Protein AF-A0A355BJZ9-F1 (afdb_monomer)

Structure (mmCIF, N/CA/C/O backbone):
data_AF-A0A355BJZ9-F1
#
_entry.id   AF-A0A355BJZ9-F1
#
loop_
_atom_site.group_PDB
_atom_site.id
_atom_site.type_symbol
_atom_site.label_atom_id
_atom_site.label_alt_id
_atom_site.label_comp_id
_atom_site.label_asym_id
_atom_site.label_entity_id
_atom_site.label_seq_id
_atom_site.pdbx_PDB_ins_code
_atom_site.Cartn_x
_atom_site.Cartn_y
_atom_site.Cartn_z
_atom_site.occupancy
_atom_site.B_iso_or_equiv
_atom_site.auth_seq_id
_atom_site.auth_comp_id
_atom_site.auth_asym_id
_atom_site.auth_atom_id
_atom_site.pdbx_PDB_model_num
ATOM 1 N N . ILE A 1 1 ? -39.568 18.309 -55.458 1.00 44.66 1 ILE A N 1
ATOM 2 C CA . ILE A 1 1 ? -38.161 17.990 -55.132 1.00 44.66 1 ILE A CA 1
ATOM 3 C C . ILE A 1 1 ? -37.486 19.323 -54.856 1.00 44.66 1 ILE A C 1
ATOM 5 O O . ILE A 1 1 ? -37.277 20.083 -55.790 1.00 44.66 1 ILE A O 1
ATOM 9 N N . ILE A 1 2 ? -37.309 19.655 -53.580 1.00 41.00 2 ILE A N 1
ATOM 10 C CA . ILE A 1 2 ? -36.511 20.790 -53.112 1.00 41.00 2 ILE A CA 1
ATOM 11 C C . ILE A 1 2 ? -35.592 20.182 -52.062 1.00 41.00 2 ILE A C 1
ATOM 13 O O . ILE A 1 2 ? -36.072 19.549 -51.125 1.00 41.00 2 ILE A O 1
ATOM 17 N N . ASP A 1 3 ? -34.300 20.308 -52.308 1.00 44.88 3 ASP A N 1
ATOM 18 C CA . ASP A 1 3 ? -33.214 19.917 -51.424 1.00 44.88 3 ASP A CA 1
ATOM 19 C C . ASP A 1 3 ? -32.893 21.101 -50.501 1.00 44.88 3 ASP A C 1
ATOM 21 O O . ASP A 1 3 ? -32.680 22.210 -51.004 1.00 44.88 3 ASP A O 1
ATOM 25 N N . PRO A 1 4 ? -32.875 20.912 -49.174 1.00 45.44 4 PRO A N 1
ATOM 26 C CA . PRO A 1 4 ? -32.138 21.788 -48.293 1.00 45.44 4 PRO A CA 1
ATOM 27 C C . PRO A 1 4 ? -31.030 21.002 -47.586 1.00 45.44 4 PRO A C 1
ATOM 29 O O . PRO A 1 4 ? -31.247 20.330 -46.577 1.00 45.44 4 PRO A O 1
ATOM 32 N N . SER A 1 5 ? -29.820 21.186 -48.112 1.00 47.41 5 SER A N 1
ATOM 33 C CA . SER A 1 5 ? -28.573 21.265 -47.352 1.00 47.41 5 SER A CA 1
ATOM 34 C C . SER A 1 5 ? -28.820 21.800 -45.934 1.00 47.41 5 SER A C 1
ATOM 36 O O . SER A 1 5 ? -29.149 22.970 -45.733 1.00 47.41 5 SER A O 1
ATOM 38 N N . SER A 1 6 ? -28.674 20.908 -44.957 1.00 36.19 6 SER A N 1
ATOM 39 C CA . SER A 1 6 ? -28.600 21.216 -43.535 1.00 36.19 6 SER A CA 1
ATOM 40 C C . SER A 1 6 ? -27.158 20.978 -43.109 1.00 36.19 6 SER A C 1
ATOM 42 O O . SER A 1 6 ? -26.783 19.883 -42.683 1.00 36.19 6 SER A O 1
ATOM 44 N N . ASP A 1 7 ? -26.362 22.028 -43.264 1.00 51.09 7 ASP A N 1
ATOM 45 C CA . ASP A 1 7 ? -25.041 22.182 -42.675 1.00 51.09 7 ASP A CA 1
ATOM 46 C C . ASP A 1 7 ? -25.176 22.052 -41.147 1.00 51.09 7 ASP A C 1
ATOM 48 O O . ASP A 1 7 ? -25.694 22.937 -40.465 1.00 51.09 7 ASP A O 1
ATOM 52 N N . SER A 1 8 ? -24.814 20.885 -40.614 1.00 37.28 8 SER A N 1
ATOM 53 C CA . SER A 1 8 ? -24.734 20.650 -39.173 1.00 37.28 8 SER A CA 1
ATOM 54 C C . SER A 1 8 ? -23.261 20.717 -38.782 1.00 37.28 8 SER A C 1
ATOM 56 O O . SER A 1 8 ? -22.483 19.887 -39.259 1.00 37.28 8 SER A O 1
ATOM 58 N N . PRO A 1 9 ? -22.848 21.675 -37.935 1.00 37.91 9 PRO A N 1
ATOM 59 C CA . PRO A 1 9 ? -21.461 21.785 -37.519 1.00 37.91 9 PRO A CA 1
ATOM 60 C C . PRO A 1 9 ? -21.052 20.526 -36.751 1.00 37.91 9 PRO A C 1
ATOM 62 O O . PRO A 1 9 ? -21.684 20.157 -35.761 1.00 37.91 9 PRO A O 1
ATOM 65 N N . GLN A 1 10 ? -19.979 19.874 -37.211 1.00 36.97 10 GLN A N 1
ATOM 66 C CA . GLN A 1 10 ? -19.284 18.843 -36.447 1.00 36.97 10 GLN A CA 1
ATOM 67 C C . GLN A 1 10 ? -18.793 19.468 -35.140 1.00 36.97 10 GLN A C 1
ATOM 69 O O . GLN A 1 10 ? -17.797 20.193 -35.106 1.00 36.97 10 GLN A O 1
ATOM 74 N N . THR A 1 11 ? -19.515 19.209 -34.056 1.00 32.00 11 THR A N 1
ATOM 75 C CA . THR A 1 11 ? -19.074 19.509 -32.701 1.00 32.00 11 THR A CA 1
ATOM 76 C C . THR A 1 11 ? -17.815 18.693 -32.433 1.00 32.00 11 THR A C 1
ATOM 78 O O . THR A 1 11 ? -17.855 17.467 -32.331 1.00 32.00 11 THR A O 1
ATOM 81 N N . ASN A 1 12 ? -16.683 19.396 -32.358 1.00 38.97 12 ASN A N 1
ATOM 82 C CA . ASN A 1 12 ? -15.435 18.909 -31.788 1.00 38.97 12 ASN A CA 1
ATOM 83 C C . ASN A 1 12 ? -15.739 18.297 -30.416 1.00 38.97 12 ASN A C 1
ATOM 85 O O . ASN A 1 12 ? -15.947 19.018 -29.445 1.00 38.97 12 ASN A O 1
ATOM 89 N N . SER A 1 13 ? -15.786 16.967 -30.351 1.00 40.38 13 SER A N 1
ATOM 90 C CA . SER A 1 13 ? -15.717 16.240 -29.091 1.00 40.38 13 SER A CA 1
ATOM 91 C C . SER A 1 13 ? -14.374 16.570 -28.457 1.00 40.38 13 SER A C 1
ATOM 93 O O . SER A 1 13 ? -13.326 16.306 -29.053 1.00 40.38 13 SER A O 1
ATOM 95 N N . ASP A 1 14 ? -14.421 17.150 -27.264 1.00 40.97 14 ASP A N 1
ATOM 96 C CA . ASP A 1 14 ? -13.273 17.439 -26.421 1.00 40.97 14 ASP A CA 1
ATOM 97 C C . ASP A 1 14 ? -12.301 16.254 -26.407 1.00 40.97 14 ASP A C 1
ATOM 99 O O . ASP A 1 14 ? -12.587 15.178 -25.875 1.00 40.97 14 ASP A O 1
ATOM 103 N N . LYS A 1 15 ? -11.124 16.445 -27.009 1.00 38.00 15 LYS A N 1
ATOM 104 C CA . LYS A 1 15 ? -9.984 15.567 -26.771 1.00 38.00 15 LYS A CA 1
ATOM 105 C C . LYS A 1 15 ? -9.558 15.790 -25.326 1.00 38.00 15 LYS A C 1
ATOM 107 O O . LYS A 1 15 ? -8.765 16.684 -25.045 1.00 38.00 15 LYS A O 1
ATOM 112 N N . VAL A 1 16 ? -10.077 14.975 -24.412 1.00 40.88 16 VAL A N 1
ATOM 113 C CA . VAL A 1 16 ? -9.483 14.811 -23.085 1.00 40.88 16 VAL A CA 1
ATOM 114 C C . VAL A 1 16 ? -8.060 14.317 -23.324 1.00 40.88 16 VAL A C 1
ATOM 116 O O . VAL A 1 16 ? -7.845 13.172 -23.721 1.00 40.88 16 VAL A O 1
ATOM 119 N N . VAL A 1 17 ? -7.078 15.203 -23.172 1.00 44.47 17 VAL A N 1
ATOM 120 C CA . VAL A 1 17 ? -5.669 14.817 -23.198 1.00 44.47 17 VAL A CA 1
ATOM 121 C C . VAL A 1 17 ? -5.454 13.918 -21.983 1.00 44.47 17 VAL A C 1
ATOM 123 O O . VAL A 1 17 ? -5.382 14.391 -20.854 1.00 44.47 17 VAL A O 1
ATOM 126 N N . GLN A 1 18 ? -5.433 12.606 -22.216 1.00 61.88 18 GLN A N 1
ATOM 127 C CA . GLN A 1 18 ? -5.088 11.594 -21.221 1.00 61.88 18 GLN A CA 1
ATOM 128 C C . GLN A 1 18 ? -3.630 11.833 -20.804 1.00 61.88 18 GLN A C 1
ATOM 130 O O . GLN A 1 18 ? -2.705 11.478 -21.536 1.00 61.88 18 GLN A O 1
ATOM 135 N N . VAL A 1 19 ? -3.422 12.504 -19.669 1.00 76.12 19 VAL A N 1
ATOM 136 C CA . VAL A 1 19 ? -2.088 12.695 -19.085 1.00 76.12 19 VAL A CA 1
ATOM 137 C C . VAL A 1 19 ? -1.539 11.317 -18.731 1.00 76.12 19 VAL A C 1
ATOM 139 O O . VAL A 1 19 ? -2.194 10.560 -18.012 1.00 76.12 19 VAL A O 1
ATOM 142 N N . ARG A 1 20 ? -0.359 10.966 -19.252 1.00 88.06 20 ARG A N 1
ATOM 143 C CA . ARG A 1 20 ? 0.234 9.654 -18.978 1.00 88.06 20 ARG A CA 1
ATOM 144 C C . ARG A 1 20 ? 0.627 9.582 -17.504 1.00 88.06 20 ARG A C 1
ATOM 146 O O . ARG A 1 20 ? 1.175 10.559 -16.992 1.00 88.06 20 ARG A O 1
ATOM 153 N N . PRO A 1 21 ? 0.416 8.442 -16.825 1.00 89.19 21 PRO A N 1
ATOM 154 C CA . PRO A 1 21 ? 0.819 8.276 -15.435 1.00 89.19 21 PRO A CA 1
ATOM 155 C C . PRO A 1 21 ? 2.266 8.684 -15.156 1.00 89.19 21 PRO A C 1
ATOM 157 O O . PRO A 1 21 ? 2.503 9.344 -14.150 1.00 89.19 21 PRO A O 1
ATOM 160 N N . THR A 1 22 ? 3.195 8.381 -16.069 1.00 89.69 22 THR A N 1
ATOM 161 C CA . THR A 1 22 ? 4.624 8.742 -16.007 1.00 89.69 22 THR A CA 1
ATOM 162 C C . THR A 1 22 ? 4.893 10.245 -15.993 1.00 89.69 22 THR A C 1
ATOM 164 O O . THR A 1 22 ? 5.891 10.679 -15.427 1.00 89.69 22 THR A O 1
ATOM 167 N N . ASP A 1 23 ? 4.005 11.045 -16.584 1.00 91.69 23 ASP A N 1
ATOM 168 C CA . ASP A 1 23 ? 4.190 12.492 -16.744 1.00 91.69 23 ASP A CA 1
ATOM 169 C C . ASP A 1 23 ? 3.694 13.271 -15.512 1.00 91.69 23 ASP A C 1
ATOM 171 O O . ASP A 1 23 ? 3.984 14.456 -15.353 1.00 91.69 23 ASP A O 1
ATOM 175 N N . MET A 1 24 ? 2.936 12.617 -14.626 1.00 92.81 24 MET A N 1
ATOM 176 C CA . MET A 1 24 ? 2.450 13.222 -13.386 1.00 92.81 24 MET A CA 1
ATOM 177 C C . MET A 1 24 ? 3.597 13.413 -12.380 1.00 92.81 24 MET A C 1
ATOM 179 O O . MET A 1 24 ? 4.594 12.686 -12.392 1.00 92.81 24 MET A O 1
ATOM 183 N N . SER A 1 25 ? 3.445 14.330 -11.426 1.00 91.69 25 SER A N 1
ATOM 184 C CA . SER A 1 25 ? 4.289 14.289 -10.227 1.00 91.69 25 SER A CA 1
ATOM 185 C C . SER A 1 25 ? 3.978 13.019 -9.417 1.00 91.69 25 SER A C 1
ATOM 187 O O . SER A 1 25 ? 2.861 12.506 -9.483 1.00 91.69 25 SER A O 1
ATOM 189 N N . ILE A 1 26 ? 4.922 12.512 -8.612 1.00 90.81 26 ILE A N 1
ATOM 190 C CA . ILE A 1 26 ? 4.660 11.351 -7.732 1.00 90.81 26 ILE A CA 1
ATOM 191 C C . ILE A 1 26 ? 3.469 11.612 -6.802 1.00 90.81 26 IL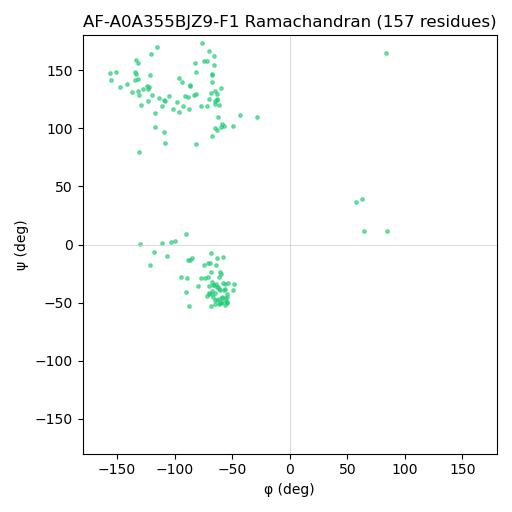E A C 1
ATOM 193 O O . ILE A 1 26 ? 2.690 10.702 -6.520 1.00 90.81 26 ILE A O 1
ATOM 197 N N . LYS A 1 27 ? 3.282 12.863 -6.370 1.00 91.50 27 LYS A N 1
ATOM 198 C CA . LYS A 1 27 ? 2.151 13.263 -5.533 1.00 91.50 27 LYS A CA 1
ATOM 199 C C . LYS A 1 27 ? 0.812 13.114 -6.261 1.00 91.50 27 LYS A C 1
ATOM 201 O O . LYS A 1 27 ? -0.112 12.486 -5.736 1.00 91.50 27 LYS A O 1
ATOM 206 N N . ASP A 1 28 ? 0.716 13.673 -7.464 1.00 93.19 28 ASP A N 1
ATOM 207 C CA . ASP A 1 28 ? -0.516 13.626 -8.260 1.00 93.19 28 ASP A CA 1
ATOM 208 C C . ASP A 1 28 ? -0.814 12.195 -8.704 1.00 93.19 28 ASP A C 1
ATOM 210 O O . ASP A 1 28 ? -1.952 11.736 -8.609 1.00 93.19 28 ASP A O 1
ATOM 214 N N . TYR A 1 29 ? 0.230 11.455 -9.081 1.00 94.88 29 TYR A N 1
ATOM 215 C CA . TYR A 1 29 ? 0.126 10.047 -9.422 1.00 94.88 29 TYR A CA 1
ATOM 216 C C . TYR A 1 29 ? -0.372 9.197 -8.258 1.00 94.88 29 TYR A C 1
ATOM 218 O O . TYR A 1 29 ? -1.287 8.408 -8.444 1.00 94.88 29 TYR A O 1
ATOM 226 N N . SER A 1 30 ? 0.173 9.376 -7.052 1.00 94.56 30 SER A N 1
ATOM 227 C CA . SER A 1 30 ? -0.272 8.625 -5.871 1.00 94.56 30 SER A CA 1
ATOM 228 C C . SER A 1 30 ? -1.748 8.893 -5.565 1.00 94.56 30 SER A C 1
ATOM 230 O O . SER A 1 30 ? -2.501 7.973 -5.254 1.00 94.56 30 SER A O 1
ATOM 232 N N . THR A 1 31 ? -2.190 10.144 -5.718 1.00 94.06 31 THR A N 1
ATOM 233 C CA . THR A 1 31 ? -3.605 10.519 -5.558 1.00 94.06 31 THR A CA 1
ATOM 234 C C . THR A 1 31 ? -4.483 9.828 -6.603 1.00 94.06 31 THR A C 1
ATOM 236 O O . THR A 1 31 ? -5.504 9.229 -6.257 1.00 94.06 31 THR A O 1
ATOM 239 N N . TYR A 1 32 ? -4.069 9.869 -7.872 1.00 94.75 32 TYR A N 1
ATOM 240 C CA . TYR A 1 32 ? -4.740 9.184 -8.977 1.00 94.75 32 TYR A CA 1
ATOM 241 C C . TYR A 1 32 ? -4.807 7.666 -8.754 1.00 94.75 32 TYR A C 1
ATOM 243 O O . TYR A 1 32 ? -5.891 7.092 -8.815 1.00 94.75 32 TYR A O 1
ATOM 251 N N . LEU A 1 33 ? -3.678 7.035 -8.428 1.00 96.00 33 LEU A N 1
ATOM 252 C CA . LEU A 1 33 ? -3.538 5.603 -8.176 1.00 96.00 33 LEU A CA 1
ATOM 253 C C . LEU A 1 33 ? -4.513 5.134 -7.096 1.00 96.00 33 LEU A C 1
ATOM 255 O O . LEU A 1 33 ? -5.247 4.167 -7.302 1.00 96.00 33 LEU A O 1
ATOM 259 N N . ILE A 1 34 ? -4.544 5.816 -5.950 1.00 96.38 34 ILE A N 1
ATOM 260 C CA . ILE A 1 34 ? -5.413 5.430 -4.834 1.00 96.38 34 ILE A CA 1
ATOM 261 C C . ILE A 1 34 ? -6.888 5.621 -5.185 1.00 96.38 34 ILE A C 1
ATOM 263 O O . ILE A 1 34 ? -7.697 4.725 -4.929 1.00 96.38 34 ILE A O 1
ATOM 267 N N . LYS A 1 35 ? -7.239 6.735 -5.833 1.00 94.31 35 LYS A N 1
ATOM 268 C CA . LYS A 1 35 ? -8.607 6.973 -6.306 1.00 94.31 35 LYS A CA 1
ATOM 269 C C . LYS A 1 35 ? -9.071 5.891 -7.285 1.00 94.31 35 LYS A C 1
ATOM 271 O O . LYS A 1 35 ? -10.184 5.394 -7.136 1.00 94.31 35 LYS A O 1
ATOM 276 N N . ASP A 1 36 ? -8.229 5.528 -8.247 1.00 95.12 36 ASP A N 1
ATOM 277 C CA . ASP A 1 36 ? -8.550 4.558 -9.299 1.00 95.12 36 ASP A CA 1
ATOM 278 C C . ASP A 1 36 ? -8.654 3.119 -8.767 1.00 95.12 36 ASP A C 1
ATOM 280 O O . ASP A 1 36 ? -9.508 2.348 -9.196 1.00 95.12 36 ASP A O 1
ATOM 284 N N . THR A 1 37 ? -7.821 2.754 -7.789 1.00 95.06 37 THR A N 1
ATOM 285 C CA . THR A 1 37 ? -7.743 1.369 -7.292 1.00 95.06 37 THR A CA 1
ATOM 286 C C . THR A 1 37 ? -8.688 1.074 -6.134 1.00 95.06 37 THR A C 1
ATOM 288 O O . THR A 1 37 ? -9.276 -0.013 -6.085 1.00 95.06 37 THR A O 1
ATOM 291 N N . ILE A 1 38 ? -8.823 1.998 -5.178 1.00 93.44 38 ILE A N 1
ATOM 292 C CA . ILE A 1 38 ? -9.549 1.749 -3.923 1.00 93.44 38 ILE A CA 1
ATOM 293 C C . ILE A 1 38 ? -10.586 2.821 -3.569 1.00 93.44 38 ILE A C 1
ATOM 295 O O . ILE A 1 38 ? -11.264 2.670 -2.551 1.00 93.44 38 ILE A O 1
ATOM 299 N N . GLY A 1 39 ? -10.742 3.851 -4.406 1.00 91.88 39 GLY A N 1
ATOM 300 C CA . GLY A 1 39 ? -11.673 4.961 -4.202 1.00 91.88 39 GLY A CA 1
ATOM 301 C C . GLY A 1 39 ? -11.120 6.069 -3.298 1.00 91.88 39 GLY A C 1
ATOM 302 O O . GLY A 1 39 ? -10.134 5.891 -2.586 1.00 91.88 39 GLY A O 1
ATOM 303 N N . GLU A 1 40 ? -11.767 7.238 -3.316 1.00 87.19 40 GLU A N 1
ATOM 304 C CA . GLU A 1 40 ? -11.298 8.445 -2.606 1.00 87.19 40 GLU A CA 1
ATOM 305 C C . GLU A 1 40 ? -11.431 8.365 -1.082 1.00 87.19 40 GLU A C 1
ATOM 307 O O . GLU A 1 40 ? -10.673 9.017 -0.364 1.00 87.19 40 GLU A O 1
ATOM 312 N N . GLN A 1 41 ? -12.392 7.586 -0.585 1.00 85.00 41 GLN A N 1
ATOM 313 C CA . GLN A 1 41 ? -12.710 7.498 0.836 1.00 85.00 41 GLN A CA 1
ATOM 314 C C . GLN A 1 41 ? -12.860 6.050 1.298 1.00 85.00 41 GLN A C 1
ATOM 316 O O . GLN A 1 41 ? -13.380 5.194 0.577 1.00 85.00 41 GLN A O 1
ATOM 321 N N . SER A 1 42 ? -12.473 5.801 2.546 1.00 82.81 42 SER A N 1
ATOM 322 C CA . SER A 1 42 ? -12.875 4.609 3.282 1.00 82.81 42 SER A CA 1
ATOM 323 C C . SER A 1 42 ? -14.369 4.673 3.631 1.00 82.81 42 SER A C 1
ATOM 325 O O . SER A 1 42 ? -15.005 5.730 3.613 1.00 82.81 42 SER A O 1
ATOM 327 N N . ASN A 1 43 ? -14.941 3.547 4.058 1.00 81.50 43 ASN A N 1
ATOM 328 C CA . ASN A 1 43 ? -16.301 3.536 4.603 1.00 81.50 43 ASN A CA 1
ATOM 329 C C . ASN A 1 43 ? -16.443 4.265 5.960 1.00 81.50 43 ASN A C 1
ATOM 331 O O . ASN A 1 43 ? -17.565 4.479 6.411 1.00 81.50 43 ASN A O 1
ATOM 335 N N . THR A 1 44 ? -15.336 4.702 6.571 1.00 79.50 44 THR A N 1
ATOM 336 C CA . THR A 1 44 ? -15.312 5.584 7.751 1.00 79.50 44 THR A CA 1
ATOM 337 C C . THR A 1 44 ? -15.278 7.074 7.376 1.00 79.50 44 THR A C 1
ATOM 339 O O . THR A 1 44 ? -15.115 7.927 8.245 1.00 79.50 44 THR A O 1
ATOM 342 N N . LYS A 1 45 ? -15.468 7.412 6.086 1.00 84.31 45 LYS A N 1
ATOM 343 C CA . LYS A 1 45 ? -15.448 8.779 5.517 1.00 84.31 45 LYS A CA 1
ATOM 344 C C . LYS A 1 45 ? -14.090 9.488 5.603 1.00 84.31 45 LYS A C 1
ATOM 346 O O . LYS A 1 45 ? -14.007 10.687 5.336 1.00 84.31 45 LYS A O 1
ATOM 351 N N . LYS A 1 46 ? -13.022 8.762 5.942 1.00 85.62 46 LYS A N 1
ATOM 352 C CA . LYS A 1 46 ? -11.645 9.264 5.883 1.00 85.62 46 LYS A CA 1
ATOM 353 C C . LYS A 1 46 ? -11.114 9.165 4.452 1.00 85.62 46 LYS A C 1
ATOM 355 O O . LYS A 1 46 ? -11.508 8.241 3.741 1.00 85.62 46 LYS A O 1
ATOM 360 N N . PRO A 1 47 ? -10.224 10.073 4.014 1.00 92.00 47 PRO A N 1
ATOM 361 C CA . PRO A 1 47 ? -9.571 9.928 2.718 1.00 92.00 47 PRO A CA 1
ATOM 362 C C . PRO A 1 47 ? -8.783 8.615 2.683 1.00 92.00 47 PRO A C 1
ATOM 364 O O . PRO A 1 47 ? -8.080 8.293 3.640 1.00 92.00 47 PRO A O 1
ATOM 367 N N . SER A 1 48 ? -8.891 7.854 1.595 1.00 91.56 48 SER A N 1
ATOM 368 C CA . SER A 1 48 ? -8.184 6.574 1.464 1.00 91.56 48 SER A CA 1
ATOM 369 C C . SER A 1 48 ? -6.668 6.756 1.525 1.00 91.56 48 SER A C 1
ATOM 371 O O . SER A 1 48 ? -5.988 5.950 2.149 1.00 91.56 48 SER A O 1
ATOM 373 N N . LEU A 1 49 ? -6.146 7.827 0.920 1.00 92.69 49 LEU A N 1
ATOM 374 C CA . LEU A 1 49 ? -4.751 8.240 1.050 1.00 92.69 49 LEU A CA 1
ATOM 375 C C . LEU A 1 49 ? -4.607 9.146 2.277 1.00 92.69 49 LEU A C 1
ATOM 377 O O . LEU A 1 49 ? -5.196 10.226 2.320 1.00 92.69 49 LEU A O 1
ATOM 381 N N . GLN A 1 50 ? -3.840 8.700 3.266 1.00 90.56 50 GLN A N 1
ATOM 382 C CA . GLN A 1 50 ? -3.524 9.473 4.463 1.00 90.56 50 GLN A CA 1
ATOM 383 C C . GLN A 1 50 ? -2.292 10.346 4.227 1.00 90.56 50 GLN A C 1
ATOM 385 O O . GLN A 1 50 ? -2.342 11.555 4.441 1.00 90.56 50 GLN A O 1
ATOM 390 N N . GLU A 1 51 ? -1.200 9.738 3.773 1.00 91.75 51 GLU A N 1
ATOM 391 C CA . GLU A 1 51 ? 0.069 10.423 3.559 1.00 91.75 51 GLU A CA 1
ATOM 392 C C . GLU A 1 51 ? 0.866 9.743 2.441 1.00 91.75 51 GLU A C 1
ATOM 394 O O . GLU A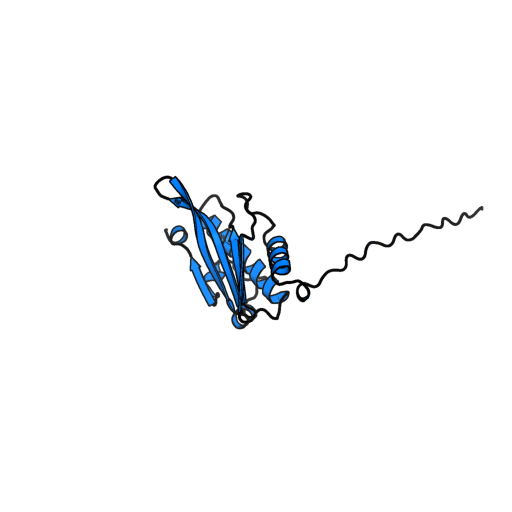 1 51 ? 0.771 8.535 2.214 1.00 91.75 51 GLU A O 1
ATOM 399 N N . ILE A 1 52 ? 1.646 10.551 1.728 1.00 88.81 52 ILE A N 1
ATOM 400 C CA . ILE A 1 52 ? 2.674 10.081 0.805 1.00 88.81 52 ILE A CA 1
ATOM 401 C C . ILE A 1 52 ? 3.994 10.423 1.469 1.00 88.81 52 ILE A C 1
ATOM 403 O O . ILE A 1 52 ? 4.231 11.598 1.756 1.00 88.81 52 ILE A O 1
ATOM 407 N N . VAL A 1 53 ? 4.849 9.426 1.667 1.00 84.44 53 VAL A N 1
ATOM 408 C CA . VAL A 1 53 ? 6.206 9.643 2.169 1.00 84.44 53 VAL A CA 1
ATOM 409 C C . VAL A 1 53 ? 7.160 9.367 1.008 1.00 84.44 53 VAL A C 1
ATOM 411 O O . VAL A 1 53 ? 7.445 8.204 0.713 1.00 84.44 53 VAL A O 1
ATOM 414 N N . PRO A 1 54 ? 7.608 10.407 0.276 1.00 68.19 54 PRO A N 1
ATOM 415 C CA . PRO A 1 54 ? 8.618 10.239 -0.752 1.00 68.19 54 PRO A CA 1
ATOM 416 C C . PRO A 1 54 ? 9.916 9.807 -0.086 1.00 68.19 54 PRO A C 1
ATOM 418 O O . PRO A 1 54 ? 10.364 10.420 0.885 1.00 68.19 54 PRO A O 1
ATOM 421 N N . THR A 1 55 ? 10.529 8.773 -0.632 1.00 75.62 55 THR A N 1
ATOM 422 C CA . THR A 1 55 ? 11.812 8.259 -0.170 1.00 75.62 55 THR A CA 1
ATOM 423 C C . THR A 1 55 ? 12.824 8.321 -1.313 1.00 75.62 55 THR A C 1
ATOM 425 O O . THR A 1 55 ? 12.481 8.542 -2.477 1.00 75.62 55 THR A O 1
ATOM 428 N N . GLU A 1 56 ? 14.109 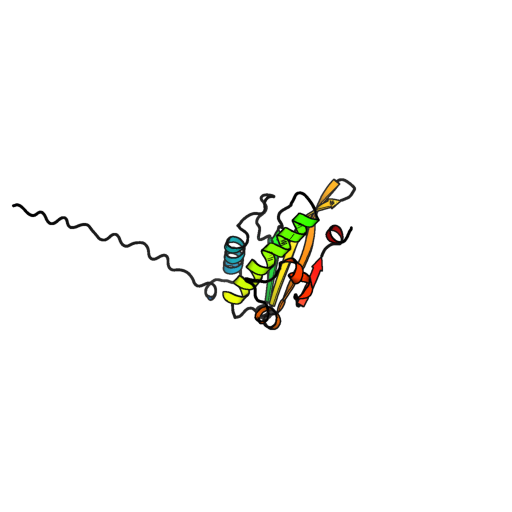8.212 -0.986 1.00 81.00 56 GLU A N 1
ATOM 429 C CA . GLU A 1 56 ? 15.179 8.288 -1.984 1.00 81.00 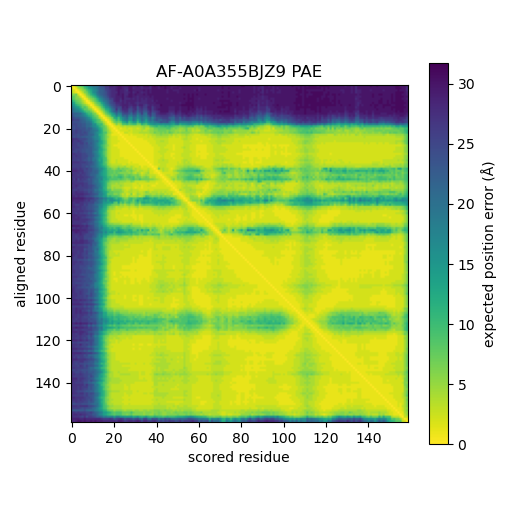56 GLU A CA 1
ATOM 430 C C . GLU A 1 56 ? 15.125 7.095 -2.964 1.00 81.00 56 GLU A C 1
ATOM 432 O O . GLU A 1 56 ? 14.514 6.063 -2.688 1.00 81.00 56 GLU A O 1
ATOM 437 N N . ASN A 1 57 ? 15.790 7.210 -4.117 1.00 85.00 57 ASN A N 1
ATOM 438 C CA . ASN A 1 57 ? 15.981 6.107 -5.076 1.00 85.00 57 ASN A CA 1
ATOM 439 C C . ASN A 1 57 ? 14.692 5.536 -5.706 1.00 85.00 57 ASN A C 1
ATOM 441 O O . ASN A 1 57 ? 14.590 4.327 -5.912 1.00 85.00 57 ASN A O 1
ATOM 445 N N . ASN A 1 58 ? 13.723 6.396 -6.043 1.00 91.12 58 ASN A N 1
ATOM 446 C CA . ASN A 1 58 ? 12.446 6.022 -6.677 1.00 91.12 58 ASN A CA 1
ATOM 447 C C . ASN A 1 58 ? 11.626 5.009 -5.866 1.00 91.12 58 ASN A C 1
ATOM 449 O O . ASN A 1 58 ? 10.973 4.119 -6.417 1.00 91.12 58 ASN A O 1
ATOM 453 N N . THR A 1 59 ? 11.673 5.134 -4.547 1.00 93.50 59 THR A N 1
ATOM 454 C CA . THR A 1 59 ? 10.848 4.335 -3.649 1.00 93.50 59 THR A CA 1
ATOM 455 C C . THR A 1 59 ? 9.588 5.119 -3.273 1.00 93.50 59 THR A C 1
ATOM 457 O O . THR A 1 59 ? 9.616 6.347 -3.153 1.00 93.50 59 THR A O 1
ATOM 460 N N . LEU A 1 60 ? 8.461 4.418 -3.143 1.00 94.88 60 LEU A N 1
ATOM 461 C CA . LEU A 1 60 ? 7.158 5.014 -2.847 1.00 94.88 60 LEU A CA 1
ATOM 462 C C . LEU A 1 60 ? 6.566 4.398 -1.581 1.00 94.88 60 LEU A C 1
ATOM 464 O O . LEU A 1 60 ? 6.344 3.190 -1.520 1.00 94.88 60 LEU A O 1
ATOM 468 N N . VAL A 1 61 ? 6.250 5.232 -0.592 1.00 96.19 61 VAL A N 1
ATOM 469 C CA . VAL A 1 61 ? 5.527 4.807 0.609 1.00 96.19 61 VAL A CA 1
ATOM 470 C C . VAL A 1 61 ? 4.152 5.467 0.643 1.00 96.19 61 VAL A C 1
ATOM 472 O O . VAL A 1 61 ? 4.029 6.690 0.535 1.00 96.19 61 VAL A O 1
ATOM 475 N N . LEU A 1 62 ? 3.122 4.633 0.779 1.00 96.75 62 LEU A N 1
ATOM 476 C CA . LEU A 1 62 ? 1.717 5.022 0.819 1.00 96.75 62 LEU A CA 1
ATOM 477 C C . LEU A 1 62 ? 1.130 4.659 2.181 1.00 96.75 62 LEU A C 1
ATOM 479 O O . LEU A 1 62 ? 0.953 3.478 2.492 1.00 96.75 62 LEU A O 1
ATOM 483 N N . ASP A 1 63 ? 0.777 5.675 2.957 1.00 97.19 63 ASP A N 1
ATOM 484 C CA . ASP A 1 63 ? 0.026 5.509 4.195 1.00 97.19 63 ASP A CA 1
ATOM 485 C C . ASP A 1 63 ? -1.462 5.658 3.867 1.00 97.19 63 ASP A C 1
ATOM 487 O O . ASP A 1 63 ? -1.898 6.687 3.345 1.00 97.19 63 ASP A O 1
ATOM 491 N N . LEU A 1 64 ? -2.243 4.606 4.118 1.00 96.75 64 LEU A N 1
ATOM 492 C CA . LEU A 1 64 ? -3.628 4.478 3.671 1.00 96.75 64 LEU A CA 1
ATOM 493 C C . LEU A 1 64 ? -4.579 4.228 4.842 1.00 96.75 64 LEU A C 1
ATOM 495 O O . LEU A 1 64 ? -4.333 3.360 5.680 1.00 96.75 64 LEU A O 1
ATOM 499 N N . ASN A 1 65 ? -5.723 4.914 4.853 1.00 95.12 65 ASN A N 1
ATOM 500 C CA . ASN A 1 65 ? -6.809 4.588 5.775 1.00 95.12 65 ASN A CA 1
ATOM 501 C C . ASN A 1 65 ? -7.551 3.346 5.270 1.00 95.12 65 ASN A C 1
ATOM 503 O O . ASN A 1 65 ? -8.143 3.343 4.185 1.00 95.12 65 ASN A O 1
ATOM 507 N N . ALA A 1 66 ? -7.550 2.281 6.066 1.00 91.25 66 ALA A N 1
ATOM 508 C CA . ALA A 1 66 ? -8.326 1.089 5.772 1.00 91.25 66 ALA A CA 1
ATOM 509 C C . ALA A 1 66 ? -9.822 1.318 6.046 1.00 91.25 66 ALA A C 1
ATOM 511 O O . ALA A 1 66 ? -10.238 2.214 6.779 1.00 91.25 66 ALA A O 1
ATOM 512 N N . SER A 1 67 ? -10.652 0.498 5.404 1.00 87.94 67 SER A N 1
ATOM 513 C CA . SER A 1 67 ? -12.092 0.454 5.668 1.00 87.94 67 SER A CA 1
ATOM 514 C C . SER A 1 67 ? -12.368 -0.510 6.817 1.00 87.94 67 SER A C 1
ATOM 516 O O . SER A 1 67 ? -11.819 -1.614 6.841 1.00 87.94 67 SER A O 1
ATOM 518 N N . GLU A 1 68 ? -13.231 -0.120 7.747 1.00 79.56 68 GLU A N 1
ATOM 519 C CA . GLU A 1 68 ? -13.626 -0.971 8.868 1.00 79.56 68 GLU A CA 1
ATOM 520 C C . GLU A 1 68 ? -14.735 -1.931 8.449 1.00 79.56 68 GLU A C 1
ATOM 522 O O . GLU A 1 68 ? -15.744 -1.522 7.885 1.00 79.56 68 GLU A O 1
ATOM 527 N N . ASN A 1 69 ? -14.569 -3.224 8.712 1.00 82.62 69 ASN A N 1
ATOM 528 C CA . ASN A 1 69 ? -15.582 -4.234 8.417 1.00 82.62 69 ASN A CA 1
ATOM 529 C C . ASN A 1 69 ? -16.107 -4.878 9.707 1.00 82.62 69 ASN A C 1
ATOM 531 O O . ASN A 1 69 ? -15.540 -4.701 10.784 1.00 82.62 69 ASN A O 1
ATOM 535 N N . PHE A 1 70 ? -17.181 -5.665 9.580 1.00 77.00 70 PHE A N 1
ATOM 536 C CA . PHE A 1 70 ? -17.891 -6.292 10.703 1.00 77.00 70 PHE A CA 1
ATOM 537 C C . PHE A 1 70 ? -16.996 -7.113 11.640 1.00 77.00 70 PHE A C 1
ATOM 539 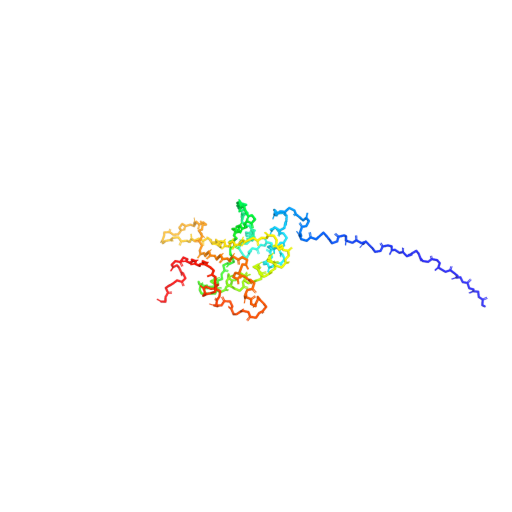O O . PHE A 1 70 ? -17.259 -7.186 12.837 1.00 77.00 70 PHE A O 1
ATOM 546 N N . THR A 1 71 ? -15.945 -7.749 11.114 1.00 84.69 71 THR A N 1
ATOM 547 C CA . THR A 1 71 ? -14.987 -8.527 11.909 1.00 84.69 71 THR A CA 1
ATOM 548 C C . THR A 1 71 ? -13.547 -8.161 11.563 1.00 84.69 71 THR A C 1
ATOM 550 O O . THR A 1 71 ? -13.244 -7.746 10.442 1.00 84.69 71 THR A O 1
ATOM 553 N N . LYS A 1 72 ? -12.622 -8.402 12.500 1.00 88.81 72 LYS A N 1
ATOM 554 C CA . LYS A 1 72 ? -11.177 -8.205 12.282 1.00 88.81 72 LYS A CA 1
ATOM 555 C C . LYS A 1 72 ? -10.660 -9.022 11.092 1.00 88.81 72 LYS A C 1
ATOM 557 O O . LYS A 1 72 ? -9.876 -8.503 10.307 1.00 88.81 72 LYS A O 1
ATOM 562 N N . SER A 1 73 ? -11.147 -10.255 10.926 1.00 89.31 73 SER A N 1
ATOM 563 C CA . SER A 1 73 ? -10.810 -11.114 9.782 1.00 89.31 73 SER A CA 1
ATOM 564 C C . SER A 1 73 ? -11.232 -10.468 8.457 1.00 89.31 73 SER A C 1
ATOM 566 O O . SER A 1 73 ? -10.395 -10.262 7.582 1.00 89.31 73 SER A O 1
ATOM 568 N N . THR A 1 74 ? -12.485 -10.011 8.346 1.00 90.75 74 THR A N 1
ATOM 569 C CA . THR A 1 74 ? -12.962 -9.318 7.134 1.00 90.75 74 THR A CA 1
ATOM 570 C C . THR A 1 74 ? -12.233 -7.997 6.879 1.00 90.75 74 THR A C 1
ATOM 572 O O . THR A 1 74 ? -11.968 -7.648 5.730 1.00 90.75 74 THR A O 1
ATOM 575 N N . THR A 1 75 ? -11.842 -7.279 7.936 1.00 92.69 75 THR A N 1
ATOM 576 C CA . THR A 1 75 ? -11.038 -6.058 7.815 1.00 92.69 75 THR A CA 1
ATOM 577 C C . THR A 1 75 ? -9.652 -6.367 7.253 1.00 92.69 75 THR A C 1
ATOM 579 O O . THR A 1 75 ? -9.248 -5.728 6.279 1.00 92.69 75 THR A O 1
ATOM 582 N N . ARG A 1 76 ? -8.960 -7.387 7.782 1.00 95.19 76 ARG A N 1
ATOM 583 C CA . ARG A 1 76 ? -7.684 -7.879 7.236 1.00 95.19 76 ARG A CA 1
ATOM 584 C C . ARG A 1 76 ? -7.824 -8.266 5.767 1.00 95.19 76 ARG A C 1
ATOM 586 O O . ARG A 1 76 ? -7.072 -7.759 4.938 1.00 95.19 76 ARG A O 1
ATOM 593 N N . GLN A 1 77 ? -8.815 -9.098 5.454 1.00 94.94 77 GLN A N 1
ATOM 594 C CA . GLN A 1 77 ? -9.080 -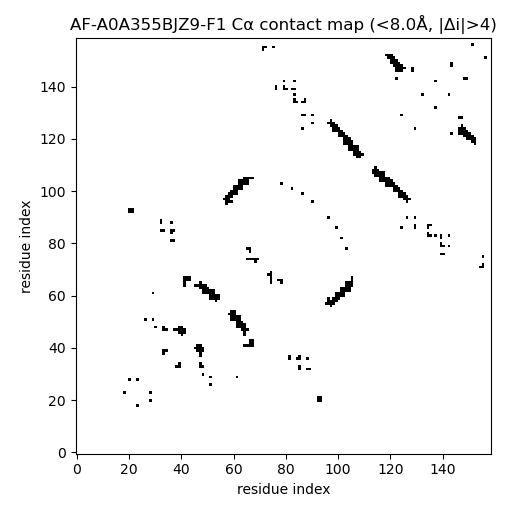9.566 4.095 1.00 94.94 77 GLN A CA 1
ATOM 595 C C . GLN A 1 77 ? -9.256 -8.397 3.122 1.00 94.94 77 GLN A C 1
ATOM 597 O O . GLN A 1 77 ? -8.713 -8.413 2.022 1.00 94.94 77 GLN A O 1
ATOM 602 N N . SER A 1 78 ? -9.985 -7.353 3.526 1.00 95.12 78 SER A N 1
ATOM 603 C CA . SER A 1 78 ? -10.241 -6.198 2.662 1.00 95.12 78 SER A CA 1
ATOM 604 C C . SER A 1 78 ? -8.963 -5.446 2.271 1.00 95.12 78 SER A C 1
ATOM 606 O O . SER A 1 78 ? -8.849 -4.995 1.131 1.00 95.12 78 SER A O 1
ATOM 608 N N . MET A 1 79 ? -7.986 -5.342 3.180 1.00 96.88 79 MET A N 1
ATOM 609 C CA . MET A 1 79 ? -6.687 -4.724 2.893 1.00 96.88 79 MET A CA 1
ATOM 610 C C . MET A 1 79 ? -5.871 -5.598 1.940 1.00 96.88 79 MET A C 1
ATOM 612 O O . MET A 1 79 ? -5.314 -5.090 0.967 1.00 96.88 79 MET A O 1
ATOM 616 N N . LEU A 1 80 ? -5.875 -6.916 2.163 1.00 97.56 80 LEU A N 1
ATOM 617 C CA . LEU A 1 80 ? -5.191 -7.872 1.293 1.00 97.56 80 LEU A CA 1
ATOM 618 C C . LEU A 1 80 ? -5.810 -7.942 -0.106 1.00 97.56 80 LEU A C 1
ATOM 620 O O . LEU A 1 80 ? -5.076 -8.059 -1.073 1.00 97.56 80 LEU A O 1
ATOM 624 N N . ILE A 1 81 ? -7.131 -7.796 -0.255 1.00 96.94 81 ILE A N 1
ATOM 625 C CA . ILE A 1 81 ? -7.802 -7.723 -1.570 1.00 96.94 81 ILE A CA 1
ATOM 626 C C . ILE A 1 81 ? -7.407 -6.450 -2.335 1.00 96.94 81 ILE A C 1
ATOM 628 O O . ILE A 1 81 ? -7.337 -6.443 -3.565 1.00 96.94 81 ILE A O 1
ATOM 632 N N . LYS A 1 82 ? -7.192 -5.344 -1.618 1.00 97.62 82 LYS A N 1
ATOM 633 C CA . LYS A 1 82 ? -6.861 -4.043 -2.211 1.00 97.62 82 LYS A CA 1
ATOM 634 C C . LYS A 1 82 ? -5.390 -3.937 -2.613 1.00 97.62 82 LYS A C 1
ATOM 636 O O . LYS A 1 82 ? -5.093 -3.328 -3.637 1.00 97.62 82 LYS A O 1
ATOM 641 N N . ALA A 1 83 ? -4.484 -4.534 -1.840 1.00 98.06 83 ALA A N 1
ATOM 642 C CA . ALA A 1 83 ? -3.044 -4.425 -2.057 1.00 98.06 83 ALA A CA 1
ATOM 643 C C . ALA A 1 83 ? -2.576 -4.841 -3.475 1.00 98.06 83 ALA A C 1
ATOM 645 O O . ALA A 1 83 ? -1.892 -4.028 -4.099 1.00 98.06 83 ALA A O 1
ATOM 646 N N . PRO A 1 84 ? -2.977 -5.998 -4.050 1.00 98.19 84 PRO A N 1
ATOM 647 C CA . PRO A 1 84 ? -2.586 -6.399 -5.405 1.00 98.19 84 PRO A CA 1
ATOM 648 C C . PRO A 1 84 ? -2.958 -5.370 -6.473 1.00 98.19 84 PRO A C 1
ATOM 650 O O . PRO A 1 84 ? -2.180 -5.122 -7.388 1.00 98.19 84 PRO A O 1
ATOM 653 N N . LYS A 1 85 ? -4.128 -4.728 -6.335 1.00 98.12 85 LYS A N 1
ATOM 654 C CA . LYS A 1 85 ? -4.597 -3.705 -7.281 1.00 98.12 85 LYS A CA 1
ATOM 655 C C . LYS A 1 85 ? -3.687 -2.482 -7.272 1.00 98.12 85 LYS A C 1
ATOM 657 O O . LYS A 1 85 ? -3.377 -1.944 -8.329 1.00 98.12 85 LYS A O 1
ATOM 662 N N . ILE A 1 86 ? -3.262 -2.060 -6.080 1.00 98.25 86 ILE A N 1
ATOM 663 C CA . ILE A 1 86 ? -2.365 -0.915 -5.907 1.00 98.25 86 ILE A CA 1
ATOM 664 C C . ILE A 1 86 ? -0.981 -1.259 -6.452 1.00 98.25 86 ILE A C 1
ATOM 666 O O . ILE A 1 86 ? -0.483 -0.526 -7.299 1.00 98.25 86 ILE A O 1
ATOM 670 N N . PHE A 1 87 ? -0.379 -2.372 -6.019 1.00 98.50 87 PHE A N 1
ATOM 671 C CA . PHE A 1 87 ? 0.960 -2.764 -6.469 1.00 98.50 87 PHE A CA 1
ATOM 672 C C . PHE A 1 87 ? 1.011 -3.005 -7.976 1.00 98.50 87 PHE A C 1
ATOM 674 O O . PHE A 1 87 ? 1.841 -2.399 -8.649 1.00 98.50 87 PHE A O 1
ATOM 681 N N . GLY A 1 88 ? 0.101 -3.821 -8.514 1.00 97.94 88 GLY A N 1
ATOM 682 C CA . GLY A 1 88 ? 0.074 -4.154 -9.936 1.00 97.94 88 GLY A CA 1
ATOM 683 C C . GLY A 1 88 ? -0.087 -2.918 -10.817 1.00 97.94 88 GLY A C 1
ATOM 684 O O . GLY A 1 88 ? 0.683 -2.730 -11.757 1.00 97.94 88 GLY A O 1
ATOM 685 N N . LYS A 1 89 ? -1.024 -2.022 -10.475 1.00 98.12 89 LYS A N 1
ATOM 686 C CA . LYS A 1 89 ? -1.202 -0.771 -11.221 1.00 98.12 89 LYS A CA 1
ATOM 687 C C . LYS A 1 89 ? 0.005 0.156 -11.071 1.00 98.12 89 LYS A C 1
ATOM 689 O O . LYS A 1 89 ? 0.475 0.685 -12.071 1.00 98.12 89 LYS A O 1
ATOM 694 N N . ALA A 1 90 ? 0.526 0.326 -9.856 1.00 97.38 90 ALA A N 1
ATOM 695 C CA . ALA A 1 90 ? 1.667 1.198 -9.600 1.00 97.38 90 ALA A CA 1
ATOM 696 C C . ALA A 1 90 ? 2.901 0.793 -10.396 1.00 97.38 90 ALA A C 1
ATOM 698 O O . ALA A 1 90 ? 3.495 1.610 -11.095 1.00 97.38 90 ALA A O 1
ATOM 699 N N . PHE A 1 91 ? 3.246 -0.486 -10.339 1.00 97.69 91 PHE A N 1
ATOM 700 C CA . PHE A 1 91 ? 4.387 -1.020 -11.056 1.00 97.69 91 PHE A CA 1
ATOM 701 C C . PHE A 1 91 ? 4.190 -1.007 -12.580 1.00 97.69 91 PHE A C 1
ATOM 703 O O . PHE A 1 91 ? 5.170 -0.791 -13.291 1.00 97.69 91 PHE A O 1
ATOM 710 N N . ALA A 1 92 ? 2.964 -1.171 -13.088 1.00 97.00 92 ALA A N 1
ATOM 711 C CA . ALA A 1 92 ? 2.673 -1.068 -14.521 1.00 97.00 92 ALA A CA 1
ATOM 712 C C . ALA A 1 92 ? 2.734 0.379 -15.048 1.00 97.00 92 ALA A C 1
ATOM 714 O O . ALA A 1 92 ? 3.306 0.634 -16.106 1.00 97.00 92 ALA A O 1
ATOM 715 N N . ASP A 1 93 ? 2.161 1.327 -14.309 1.00 96.94 93 ASP A N 1
ATOM 716 C CA . ASP A 1 93 ? 2.081 2.739 -14.697 1.00 96.94 93 ASP A CA 1
ATOM 717 C C . ASP A 1 93 ? 3.429 3.470 -14.569 1.00 96.94 93 ASP A C 1
ATOM 719 O O . ASP A 1 93 ? 3.666 4.461 -15.265 1.00 96.94 93 ASP A O 1
ATOM 723 N N . ARG A 1 94 ? 4.281 3.024 -13.635 1.00 95.62 94 ARG A N 1
ATOM 724 C CA . ARG A 1 94 ? 5.515 3.700 -13.208 1.00 95.62 94 ARG A CA 1
ATOM 725 C C . ARG A 1 94 ? 6.707 2.735 -13.193 1.00 95.62 94 ARG A C 1
ATOM 727 O O . ARG A 1 94 ? 7.097 2.243 -12.128 1.00 95.62 94 ARG A O 1
ATOM 734 N N . PRO A 1 95 ? 7.307 2.441 -14.360 1.00 94.75 95 PRO A N 1
ATOM 735 C CA . PRO A 1 95 ? 8.431 1.510 -14.459 1.00 94.75 95 PRO A CA 1
ATOM 736 C C . PRO A 1 95 ? 9.692 1.992 -13.723 1.00 94.75 95 PRO A C 1
ATOM 738 O O . PRO A 1 95 ? 10.580 1.188 -13.451 1.00 94.75 95 PRO A O 1
ATOM 741 N N . GLU A 1 96 ? 9.790 3.281 -13.388 1.00 94.69 96 GLU A N 1
ATOM 742 C CA . GLU A 1 96 ? 10.907 3.850 -12.635 1.00 94.69 96 GLU A CA 1
ATOM 743 C C . GLU A 1 96 ? 10.894 3.509 -11.138 1.00 94.69 96 GLU A C 1
ATOM 745 O O . GLU A 1 96 ? 11.928 3.672 -10.484 1.00 94.69 96 GLU A O 1
ATOM 750 N N . LEU A 1 97 ? 9.754 3.063 -10.588 1.00 95.69 97 LEU A N 1
ATOM 751 C CA . LEU A 1 97 ? 9.630 2.714 -9.172 1.00 95.69 97 LEU A CA 1
ATOM 752 C C . LEU A 1 97 ? 10.412 1.440 -8.857 1.00 95.69 97 LEU A C 1
ATOM 754 O O . LEU A 1 97 ? 10.180 0.386 -9.450 1.00 95.69 97 LEU A O 1
ATOM 758 N N . THR A 1 98 ? 11.305 1.529 -7.876 1.00 96.81 98 THR A N 1
ATOM 759 C CA . THR A 1 98 ? 12.186 0.425 -7.463 1.00 96.81 98 THR A CA 1
ATOM 760 C C . THR A 1 98 ? 11.610 -0.371 -6.296 1.00 96.81 98 THR A C 1
ATOM 762 O O . THR A 1 98 ? 11.881 -1.564 -6.163 1.00 96.81 98 THR A O 1
ATOM 765 N N . SER A 1 99 ? 10.793 0.267 -5.458 1.00 97.25 99 SER A N 1
ATOM 766 C CA . SER A 1 99 ? 10.088 -0.371 -4.350 1.00 97.25 99 SER A CA 1
ATOM 767 C C . SER A 1 99 ? 8.847 0.419 -3.964 1.00 97.25 99 SER A C 1
ATOM 769 O O . SER A 1 99 ? 8.829 1.650 -4.036 1.00 97.25 99 SER A O 1
ATOM 771 N N . ILE A 1 100 ? 7.819 -0.298 -3.517 1.00 97.94 100 ILE A N 1
ATOM 772 C CA . ILE A 1 100 ? 6.593 0.281 -2.982 1.00 97.94 100 ILE A CA 1
ATOM 773 C C . ILE A 1 100 ? 6.322 -0.333 -1.613 1.00 97.94 100 ILE A C 1
ATOM 775 O O . ILE A 1 100 ? 6.371 -1.552 -1.449 1.00 97.94 100 ILE A O 1
ATOM 779 N N . THR A 1 101 ? 5.997 0.510 -0.637 1.00 98.31 101 THR A N 1
ATOM 780 C CA . THR A 1 101 ? 5.495 0.093 0.674 1.00 98.31 101 THR A CA 1
ATOM 781 C C . THR A 1 101 ? 4.109 0.673 0.906 1.00 98.31 101 THR A C 1
ATOM 783 O O . THR A 1 101 ? 3.905 1.877 0.785 1.00 98.31 101 THR A O 1
ATOM 786 N N . ILE A 1 102 ? 3.160 -0.180 1.280 1.00 98.31 102 ILE A N 1
ATOM 787 C CA . ILE A 1 102 ? 1.821 0.227 1.705 1.00 98.31 102 ILE A CA 1
A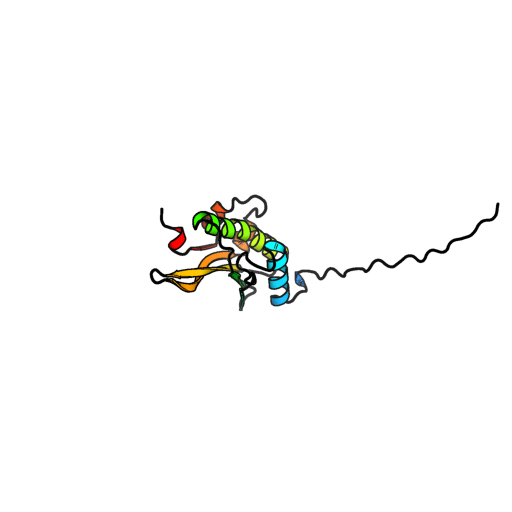TOM 788 C C . ILE A 1 102 ? 1.712 0.011 3.209 1.00 98.31 102 ILE A C 1
ATOM 790 O O . ILE A 1 102 ? 1.885 -1.113 3.685 1.00 98.31 102 ILE A O 1
ATOM 794 N N . SER A 1 103 ? 1.383 1.066 3.948 1.00 98.06 103 SER A N 1
ATOM 795 C CA . SER A 1 103 ? 1.042 1.006 5.368 1.00 98.06 103 SER A CA 1
ATOM 796 C C . SER A 1 103 ? -0.436 1.317 5.559 1.00 98.06 103 SER A C 1
ATOM 798 O O . SER A 1 103 ? -0.896 2.410 5.250 1.00 98.06 103 SER A O 1
ATOM 800 N N . TRP A 1 104 ? -1.186 0.371 6.107 1.00 97.38 104 TRP A N 1
ATOM 801 C CA . TRP A 1 104 ? -2.599 0.555 6.414 1.00 97.38 104 TRP A CA 1
ATOM 802 C C . TRP A 1 104 ? -2.806 1.021 7.851 1.00 97.38 104 TRP A C 1
ATOM 804 O O . TRP A 1 104 ? -2.187 0.484 8.776 1.00 97.38 104 TRP A O 1
ATOM 814 N N . TYR A 1 105 ? -3.738 1.950 8.038 1.00 95.31 105 TYR A N 1
ATOM 815 C CA . TYR A 1 105 ? -4.130 2.515 9.325 1.00 95.31 105 TYR A CA 1
ATOM 816 C C . TYR A 1 105 ? -5.619 2.302 9.601 1.00 95.31 105 TYR A C 1
ATOM 818 O O . TYR A 1 105 ? -6.444 2.327 8.688 1.00 95.31 105 TYR A O 1
ATOM 826 N N . LEU A 1 106 ? -5.953 2.103 10.874 1.00 93.00 106 LEU A N 1
ATOM 827 C CA . LEU A 1 106 ? -7.323 2.026 11.390 1.00 93.00 106 LEU A CA 1
ATOM 828 C C . LEU A 1 106 ? -7.456 2.873 12.652 1.00 93.00 106 LEU A C 1
ATOM 830 O O . LEU A 1 106 ? -6.461 3.115 13.343 1.00 93.00 106 LEU A O 1
ATOM 834 N N . ASP A 1 107 ? -8.687 3.259 12.983 1.00 89.31 107 ASP A N 1
ATOM 835 C CA . ASP A 1 107 ? -9.002 3.697 14.336 1.00 89.31 107 ASP A CA 1
ATOM 836 C C . ASP A 1 107 ? -8.999 2.475 15.254 1.00 89.31 107 ASP A C 1
ATOM 838 O O . ASP A 1 107 ? -9.717 1.495 15.060 1.00 89.31 107 ASP A O 1
ATOM 842 N N . LEU A 1 108 ? -8.111 2.495 16.240 1.00 87.25 108 LEU A N 1
ATOM 843 C CA . LEU A 1 108 ? -7.990 1.451 17.240 1.00 87.25 108 LEU A CA 1
ATOM 844 C C . LEU A 1 108 ? -8.588 1.952 18.543 1.00 87.25 108 LEU A C 1
ATOM 846 O O . LEU A 1 108 ? -8.203 3.008 19.040 1.00 87.25 108 LEU A O 1
ATOM 850 N N . VAL A 1 109 ? -9.494 1.160 19.106 1.00 85.44 109 VAL A N 1
ATOM 851 C CA . VAL A 1 109 ? -10.093 1.411 20.416 1.00 85.44 109 VAL A CA 1
ATOM 852 C C . VAL A 1 109 ? -9.357 0.573 21.457 1.00 85.44 109 VAL A C 1
ATOM 854 O O . VAL A 1 109 ? -9.269 -0.653 21.328 1.00 85.44 109 VAL A O 1
ATOM 857 N N . ASP A 1 110 ? -8.800 1.217 22.481 1.00 81.19 110 ASP A N 1
ATOM 858 C CA . ASP A 1 110 ? -8.170 0.513 23.599 1.00 81.19 110 ASP A CA 1
ATOM 859 C C . ASP A 1 110 ? -9.206 -0.091 24.572 1.00 81.19 110 ASP A C 1
ATOM 861 O O . ASP A 1 110 ? -10.410 0.142 24.479 1.00 81.19 110 ASP A O 1
ATOM 865 N N . VAL A 1 111 ? -8.743 -0.874 25.555 1.00 80.06 111 VAL A N 1
ATOM 866 C CA . VAL A 1 111 ? -9.626 -1.522 26.552 1.00 80.06 111 VAL A CA 1
ATOM 867 C C . VAL A 1 111 ? -10.392 -0.535 27.443 1.00 80.06 111 VAL A C 1
ATOM 869 O O . VAL A 1 111 ? -11.276 -0.946 28.192 1.00 80.06 111 VAL A O 1
ATOM 872 N N . ARG A 1 112 ? -10.032 0.750 27.407 1.00 85.69 112 ARG A N 1
ATOM 873 C CA . ARG A 1 112 ? -10.675 1.839 28.147 1.00 85.69 112 ARG A CA 1
ATOM 874 C C . ARG A 1 112 ? -11.587 2.681 27.250 1.00 85.69 112 ARG A C 1
ATOM 876 O O . ARG A 1 112 ? -12.175 3.633 27.751 1.00 85.69 112 ARG A O 1
ATOM 883 N N . GLY A 1 113 ? -11.733 2.326 25.973 1.00 83.81 113 GLY A N 1
ATOM 884 C CA . GLY A 1 113 ? -12.570 3.043 25.017 1.00 83.81 113 GLY A CA 1
ATOM 885 C C . GLY A 1 113 ? -11.893 4.245 24.357 1.00 83.81 113 GLY A C 1
ATOM 886 O O . GLY A 1 113 ? -12.587 5.030 23.720 1.00 83.81 113 GLY A O 1
ATOM 887 N N . ASN A 1 114 ? -10.575 4.425 24.494 1.00 88.62 114 ASN A N 1
ATOM 888 C CA . ASN A 1 114 ? -9.879 5.521 23.818 1.00 88.62 114 ASN A CA 1
ATOM 889 C C . ASN A 1 114 ? -9.576 5.149 22.367 1.00 88.62 114 ASN A C 1
ATOM 891 O O . ASN A 1 114 ? -8.973 4.106 22.108 1.00 88.62 114 ASN A O 1
ATOM 895 N N . GLU A 1 115 ? -9.937 6.036 21.443 1.00 88.00 115 GLU A N 1
ATOM 896 C CA . GLU A 1 115 ? -9.632 5.909 20.019 1.00 88.00 115 GLU A CA 1
ATOM 897 C C . GLU A 1 115 ? -8.259 6.494 19.677 1.00 88.00 115 GLU A C 1
ATOM 899 O O . GLU A 1 115 ? -7.886 7.585 20.119 1.00 88.00 115 GLU A O 1
ATOM 904 N N . LYS A 1 116 ? -7.503 5.776 18.845 1.00 89.31 116 LYS A N 1
ATOM 905 C CA . LYS A 1 116 ? -6.256 6.259 18.253 1.00 89.31 116 LYS A CA 1
ATOM 906 C C . LYS A 1 116 ? -6.058 5.669 16.863 1.00 89.31 116 LYS A C 1
ATOM 908 O O . LYS A 1 116 ? -6.148 4.457 16.690 1.00 89.31 116 LYS A O 1
ATOM 913 N N . VAL A 1 117 ? -5.655 6.503 15.905 1.00 90.31 117 VAL A N 1
ATOM 914 C CA . VAL A 1 117 ? -5.187 6.021 14.599 1.00 90.31 117 VAL A CA 1
ATOM 915 C C . VAL A 1 117 ? -3.894 5.225 14.785 1.00 90.31 117 VAL A C 1
ATOM 917 O O . VAL A 1 117 ? -2.896 5.738 15.304 1.00 90.31 117 VAL A O 1
ATOM 920 N N . GLY A 1 118 ? -3.908 3.961 14.376 1.00 92.69 118 GLY A N 1
ATOM 921 C CA . GLY A 1 118 ? -2.774 3.056 14.498 1.00 92.69 118 GLY A CA 1
ATOM 922 C C . GLY A 1 118 ? -2.491 2.332 13.194 1.00 92.69 118 GLY A C 1
ATOM 923 O O . GLY A 1 118 ? -3.412 1.931 12.487 1.00 92.69 118 GLY A O 1
ATOM 924 N N . LYS A 1 119 ? -1.204 2.139 12.892 1.00 95.44 119 LYS A N 1
ATOM 925 C CA . LYS A 1 119 ? -0.773 1.293 11.780 1.00 95.44 119 LYS A CA 1
ATOM 926 C C . LYS A 1 119 ? -1.088 -0.162 12.105 1.00 95.44 119 LYS A C 1
ATOM 928 O O . LYS A 1 119 ? -0.730 -0.645 13.181 1.00 95.44 119 LYS A O 1
ATOM 933 N N . VAL A 1 120 ? -1.731 -0.862 11.179 1.00 96.12 120 VAL A N 1
ATOM 934 C CA . VAL A 1 120 ? -2.226 -2.227 11.397 1.00 96.12 120 VAL A CA 1
ATOM 935 C C . VAL A 1 120 ? -1.667 -3.263 10.430 1.00 96.12 120 VAL A C 1
ATOM 937 O O . VAL A 1 120 ? -1.733 -4.456 10.727 1.00 96.12 120 VAL A O 1
ATOM 940 N N . MET A 1 121 ? -1.111 -2.831 9.300 1.00 97.81 121 MET A N 1
ATOM 941 C CA . MET A 1 121 ? -0.491 -3.708 8.310 1.00 97.81 121 MET A CA 1
ATOM 942 C C . MET A 1 121 ? 0.539 -2.928 7.493 1.00 97.81 121 MET A C 1
ATOM 944 O O . MET A 1 121 ? 0.299 -1.772 7.154 1.00 97.81 121 MET A O 1
ATOM 948 N N . THR A 1 122 ? 1.664 -3.556 7.169 1.00 98.31 122 THR A N 1
ATOM 949 C CA . THR A 1 122 ? 2.669 -3.034 6.239 1.00 98.31 122 THR A CA 1
ATOM 950 C C . THR A 1 122 ? 3.032 -4.126 5.245 1.00 98.31 122 THR A C 1
ATOM 952 O O . THR A 1 122 ? 3.283 -5.261 5.649 1.00 98.31 122 THR A O 1
ATOM 955 N N . ILE A 1 123 ? 3.048 -3.781 3.960 1.00 98.69 123 ILE A N 1
ATOM 956 C CA . ILE A 1 123 ? 3.400 -4.681 2.860 1.00 98.69 123 ILE A CA 1
ATOM 957 C C . ILE A 1 123 ? 4.415 -3.960 1.981 1.00 98.69 123 ILE A C 1
ATOM 959 O O . ILE A 1 123 ? 4.152 -2.831 1.565 1.00 98.69 123 ILE A O 1
ATOM 963 N N . THR A 1 124 ? 5.536 -4.604 1.679 1.00 98.62 124 THR A N 1
ATOM 964 C CA . THR A 1 124 ? 6.570 -4.062 0.794 1.00 98.62 124 THR A CA 1
ATOM 965 C C . THR A 1 124 ? 6.825 -5.018 -0.357 1.00 98.62 124 THR A C 1
ATOM 967 O O . THR A 1 124 ? 7.010 -6.214 -0.136 1.00 98.62 124 THR A O 1
ATOM 970 N N . PHE A 1 125 ? 6.880 -4.461 -1.565 1.00 98.75 125 PHE A N 1
ATOM 971 C CA . PHE A 1 125 ? 7.390 -5.141 -2.747 1.00 98.75 125 PHE A CA 1
ATOM 972 C C . PHE A 1 125 ? 8.550 -4.354 -3.357 1.00 98.75 125 PHE A C 1
ATOM 974 O O . PHE A 1 125 ? 8.486 -3.127 -3.506 1.00 98.75 125 PHE A O 1
ATOM 981 N N . THR A 1 126 ? 9.614 -5.054 -3.720 1.00 98.31 126 THR A N 1
ATOM 982 C CA . THR A 1 126 ? 10.632 -4.566 -4.653 1.00 98.31 126 THR A CA 1
ATOM 983 C C . THR A 1 126 ? 10.147 -4.774 -6.084 1.00 98.31 126 THR A C 1
ATOM 985 O O . THR A 1 126 ? 9.314 -5.641 -6.342 1.00 98.31 126 THR A O 1
ATOM 988 N N . ARG A 1 127 ? 10.664 -3.991 -7.035 1.00 97.75 127 ARG A N 1
ATOM 989 C CA . ARG A 1 127 ? 10.382 -4.187 -8.465 1.00 97.75 127 ARG A CA 1
ATOM 990 C C . ARG A 1 127 ? 10.747 -5.601 -8.924 1.00 97.75 127 ARG A C 1
ATOM 992 O O . ARG A 1 127 ? 9.939 -6.239 -9.585 1.00 97.75 127 ARG A O 1
ATOM 999 N N . GLU A 1 128 ? 11.926 -6.086 -8.534 1.00 98.00 128 GLU A N 1
ATOM 1000 C CA . GLU A 1 128 ? 12.413 -7.424 -8.894 1.00 98.00 128 GLU A CA 1
ATOM 1001 C C . GLU A 1 128 ? 11.410 -8.514 -8.506 1.00 98.00 128 GLU A C 1
ATOM 1003 O O . GLU A 1 128 ? 11.027 -9.330 -9.340 1.00 98.00 128 GLU A O 1
ATOM 1008 N N . ASN A 1 129 ? 10.931 -8.489 -7.263 1.00 98.44 129 ASN A N 1
ATOM 1009 C CA . ASN A 1 129 ? 9.941 -9.449 -6.798 1.00 98.44 129 ASN A CA 1
ATOM 1010 C C . ASN A 1 129 ? 8.566 -9.214 -7.444 1.00 98.44 129 ASN A C 1
ATOM 1012 O O . ASN A 1 129 ? 7.912 -10.159 -7.885 1.00 98.44 129 ASN A O 1
ATOM 1016 N N . ALA A 1 130 ? 8.141 -7.953 -7.566 1.00 98.31 130 ALA A N 1
ATOM 1017 C CA . ALA A 1 130 ? 6.865 -7.580 -8.168 1.00 98.31 130 ALA A CA 1
ATOM 1018 C C . ALA A 1 130 ? 6.705 -8.065 -9.617 1.00 98.31 130 ALA A C 1
ATOM 1020 O O . ALA A 1 130 ? 5.592 -8.410 -10.018 1.00 98.31 130 ALA A O 1
ATOM 1021 N N . ASP A 1 131 ? 7.797 -8.129 -10.381 1.00 98.19 131 ASP A N 1
ATOM 1022 C CA . ASP A 1 131 ? 7.811 -8.642 -11.756 1.00 98.19 131 ASP A CA 1
ATOM 1023 C C . ASP A 1 131 ? 7.571 -10.157 -11.842 1.00 98.19 131 ASP A C 1
ATOM 1025 O O . ASP A 1 131 ? 7.225 -10.671 -12.907 1.00 98.19 131 ASP A O 1
ATOM 1029 N N . THR A 1 132 ? 7.695 -10.882 -10.727 1.00 98.19 132 THR A N 1
ATOM 1030 C CA . THR A 1 132 ? 7.385 -12.319 -10.652 1.00 98.19 132 THR A CA 1
ATOM 1031 C C . THR A 1 132 ? 5.918 -12.604 -10.312 1.00 98.19 132 THR A C 1
ATOM 1033 O O . THR A 1 132 ? 5.454 -13.737 -10.466 1.00 98.19 132 THR A O 1
ATOM 1036 N N . VAL A 1 133 ? 5.164 -11.593 -9.864 1.00 98.19 133 VAL A N 1
ATOM 1037 C CA . VAL A 1 133 ? 3.793 -11.754 -9.368 1.00 98.19 133 VAL A CA 1
ATOM 1038 C C . VAL A 1 133 ? 2.775 -11.574 -10.493 1.00 98.19 133 VAL A C 1
ATOM 1040 O O . VAL A 1 133 ? 2.718 -10.548 -11.165 1.00 98.19 133 VAL A O 1
ATOM 1043 N N . ASN A 1 134 ? 1.877 -12.550 -10.648 1.00 98.12 134 ASN A N 1
ATOM 1044 C CA . ASN A 1 134 ? 0.696 -12.404 -11.496 1.00 98.12 134 ASN A CA 1
ATOM 1045 C C . ASN A 1 134 ? -0.408 -11.642 -10.738 1.00 98.12 134 ASN A C 1
ATOM 1047 O O . ASN A 1 134 ? -1.270 -12.249 -10.101 1.00 98.12 134 ASN A O 1
ATOM 1051 N N . TRP A 1 135 ? -0.368 -10.308 -10.801 1.00 97.81 135 TRP A N 1
ATOM 1052 C CA . TRP A 1 135 ? -1.269 -9.414 -10.056 1.00 97.81 135 TRP A CA 1
ATOM 1053 C C . TRP A 1 135 ? -2.761 -9.605 -10.359 1.00 97.81 135 TRP A C 1
ATOM 1055 O O . TRP A 1 135 ? -3.592 -9.302 -9.506 1.00 97.81 135 TRP A O 1
ATOM 1065 N N . GLU A 1 136 ? -3.108 -10.116 -11.542 1.00 96.25 136 GLU A N 1
ATOM 1066 C CA . GLU A 1 136 ? -4.500 -10.375 -11.932 1.00 96.25 136 GLU A CA 1
ATOM 1067 C C . GLU A 1 136 ? -5.071 -11.642 -11.284 1.00 96.25 136 GLU A C 1
ATOM 1069 O O . GLU A 1 136 ? -6.278 -11.725 -11.065 1.00 96.25 136 GLU A O 1
ATOM 1074 N N . ASN A 1 137 ? -4.216 -12.626 -10.979 1.00 97.12 137 ASN A N 1
ATOM 1075 C CA . ASN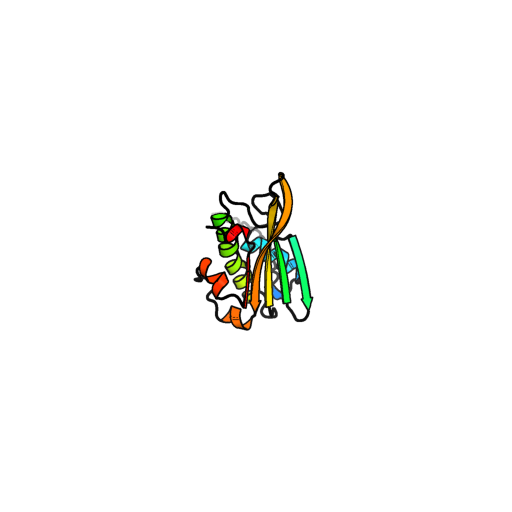 A 1 137 ? -4.638 -13.963 -10.547 1.00 97.12 137 ASN A CA 1
ATOM 1076 C C . ASN A 1 137 ? -4.184 -14.338 -9.131 1.00 97.12 137 ASN A C 1
ATOM 1078 O O . ASN A 1 137 ? -4.555 -15.403 -8.637 1.00 97.12 137 ASN A O 1
ATOM 1082 N N . ILE A 1 138 ? -3.360 -13.514 -8.483 1.00 98.06 138 ILE A N 1
ATOM 1083 C CA . ILE A 1 138 ? -2.880 -13.795 -7.132 1.00 98.06 138 ILE A CA 1
ATOM 1084 C C . ILE A 1 138 ? -4.041 -13.838 -6.131 1.00 98.06 138 ILE A C 1
ATOM 1086 O O . ILE A 1 138 ? -4.845 -12.910 -6.043 1.00 98.06 138 ILE A O 1
ATOM 1090 N N . ASP A 1 139 ? -4.093 -14.911 -5.337 1.00 98.00 139 ASP A N 1
ATOM 1091 C CA . ASP A 1 139 ? -4.955 -14.966 -4.159 1.00 98.00 139 ASP A CA 1
ATOM 1092 C C . ASP A 1 139 ? -4.474 -13.914 -3.139 1.00 98.00 139 ASP A C 1
ATOM 1094 O O . ASP A 1 139 ? -3.304 -13.956 -2.736 1.00 98.00 139 ASP A O 1
ATOM 1098 N N . PRO A 1 140 ? -5.337 -12.981 -2.696 1.00 96.56 140 PRO A N 1
ATOM 1099 C CA . PRO A 1 140 ? -5.015 -12.012 -1.652 1.00 96.56 140 PRO A CA 1
ATOM 1100 C C . PRO A 1 140 ? -4.366 -12.613 -0.399 1.00 96.56 140 PRO A C 1
ATOM 1102 O O . PRO A 1 140 ? -3.504 -11.974 0.207 1.00 96.56 140 PRO A O 1
ATOM 1105 N N . GLU A 1 141 ? -4.730 -13.838 -0.017 1.00 96.88 141 GLU A N 1
ATOM 1106 C CA . GLU A 1 141 ? -4.153 -14.514 1.151 1.00 96.88 141 GLU A CA 1
ATOM 1107 C C . GLU A 1 141 ? -2.703 -14.962 0.953 1.00 96.88 141 GLU A C 1
ATOM 1109 O O . GLU A 1 141 ? -1.999 -15.193 1.936 1.00 96.88 141 GLU A O 1
ATOM 1114 N N . ASN A 1 142 ? -2.214 -15.011 -0.288 1.00 98.25 142 ASN A N 1
ATOM 1115 C CA . ASN A 1 142 ? -0.813 -15.304 -0.583 1.00 98.25 142 ASN A CA 1
ATOM 1116 C C . ASN A 1 142 ? 0.082 -14.061 -0.517 1.00 98.25 142 ASN A C 1
ATOM 1118 O O . ASN A 1 142 ? 1.303 -14.201 -0.484 1.00 98.25 142 ASN A O 1
ATOM 1122 N N . ILE A 1 143 ? -0.481 -12.848 -0.452 1.00 98.31 143 ILE A N 1
ATOM 1123 C CA . ILE A 1 143 ? 0.304 -11.603 -0.389 1.00 98.31 143 ILE A CA 1
ATOM 1124 C C . ILE A 1 143 ? 1.315 -11.590 0.769 1.00 98.31 143 ILE A C 1
ATOM 1126 O O . ILE A 1 143 ? 2.475 -11.267 0.515 1.00 98.31 143 ILE A O 1
ATOM 1130 N N . PRO A 1 144 ? 0.964 -11.991 2.008 1.00 97.88 144 PRO A N 1
ATOM 1131 C CA . PRO A 1 144 ? 1.929 -12.079 3.106 1.00 97.88 144 PRO A CA 1
ATOM 1132 C C . PRO A 1 144 ? 3.094 -13.047 2.860 1.00 97.88 144 PRO A C 1
ATOM 1134 O O . PRO A 1 144 ? 4.127 -12.915 3.507 1.00 97.88 144 PRO A O 1
ATOM 1137 N N . LEU A 1 145 ? 2.915 -14.036 1.978 1.00 98.06 145 LEU A N 1
ATOM 1138 C CA . LEU A 1 145 ? 3.905 -15.079 1.698 1.00 98.06 145 LEU A CA 1
ATOM 1139 C C . LEU A 1 145 ? 4.880 -14.682 0.590 1.00 98.06 145 LEU A C 1
ATOM 1141 O O . LEU A 1 145 ? 6.004 -15.175 0.573 1.00 98.06 145 LEU A O 1
ATOM 1145 N N . VAL A 1 146 ? 4.438 -13.836 -0.342 1.00 98.25 146 VAL A N 1
ATOM 1146 C CA . VAL A 1 146 ? 5.225 -13.456 -1.524 1.00 98.25 146 VAL A CA 1
ATOM 1147 C C . VAL A 1 146 ? 5.780 -12.036 -1.447 1.00 98.25 146 VAL A C 1
ATOM 1149 O O . VAL A 1 146 ? 6.599 -11.675 -2.279 1.00 98.25 146 VAL A O 1
ATOM 1152 N N . ALA A 1 147 ? 5.358 -11.222 -0.477 1.00 98.56 147 ALA A N 1
ATOM 1153 C CA . ALA A 1 147 ? 5.921 -9.893 -0.250 1.00 98.56 147 ALA A CA 1
ATOM 1154 C C . ALA A 1 147 ? 7.372 -9.960 0.252 1.00 98.56 147 ALA A C 1
ATOM 1156 O O . ALA A 1 147 ? 7.718 -10.835 1.044 1.00 98.56 147 ALA A O 1
ATOM 1157 N N . ASP A 1 148 ? 8.199 -8.983 -0.135 1.00 98.69 148 ASP A N 1
ATOM 1158 C CA . ASP A 1 148 ? 9.572 -8.853 0.377 1.00 98.69 148 ASP A CA 1
ATOM 1159 C C . ASP A 1 148 ? 9.579 -8.583 1.887 1.00 98.69 148 ASP A C 1
ATOM 1161 O O . ASP A 1 148 ? 10.437 -9.073 2.622 1.00 98.69 148 ASP A O 1
ATOM 1165 N N . ALA A 1 149 ? 8.604 -7.803 2.363 1.00 98.38 149 ALA A N 1
ATOM 1166 C CA . ALA A 1 149 ? 8.356 -7.623 3.783 1.00 98.38 149 ALA A CA 1
ATOM 1167 C C . ALA A 1 149 ? 6.858 -7.551 4.075 1.00 98.38 149 ALA A C 1
ATOM 1169 O O . ALA A 1 149 ? 6.092 -6.876 3.381 1.00 98.38 149 ALA A O 1
ATOM 1170 N N . TYR A 1 150 ? 6.457 -8.211 5.159 1.00 98.25 150 TYR A N 1
ATOM 1171 C CA . TYR A 1 150 ? 5.095 -8.186 5.667 1.00 98.25 150 TYR A CA 1
ATOM 1172 C C . TYR A 1 150 ? 5.096 -8.043 7.187 1.00 98.25 150 TYR A C 1
ATOM 1174 O O . TYR A 1 150 ? 5.773 -8.778 7.907 1.00 98.25 150 TYR A O 1
ATOM 1182 N N . TRP A 1 151 ? 4.294 -7.110 7.687 1.00 97.81 151 TRP A N 1
ATOM 1183 C CA . TRP A 1 151 ? 3.992 -6.977 9.106 1.00 97.81 151 TRP A CA 1
ATOM 1184 C C . TRP A 1 151 ? 2.494 -6.763 9.289 1.00 97.81 151 TRP A C 1
ATOM 1186 O O . TRP A 1 151 ? 1.865 -6.026 8.533 1.00 97.81 151 TRP A O 1
ATOM 1196 N N . GLN A 1 152 ? 1.924 -7.360 10.333 1.00 96.31 152 GLN A N 1
ATOM 1197 C CA . GLN A 1 152 ? 0.552 -7.091 10.751 1.00 96.31 152 GLN A CA 1
ATOM 1198 C C . GLN A 1 152 ? 0.474 -6.908 12.263 1.00 96.31 152 GLN A C 1
ATOM 1200 O O . GLN A 1 152 ? 1.206 -7.540 13.029 1.00 96.31 152 GLN A O 1
ATOM 1205 N N . HIS A 1 153 ? -0.461 -6.073 12.700 1.00 93.94 153 HIS A N 1
ATOM 1206 C CA . HIS A 1 153 ? -0.739 -5.892 14.114 1.00 93.94 153 HIS A CA 1
ATOM 1207 C C . HIS A 1 153 ? -1.343 -7.165 14.717 1.00 93.94 153 HIS A C 1
ATOM 1209 O O . HIS A 1 153 ? -2.178 -7.833 14.103 1.00 93.94 153 HIS A O 1
ATOM 1215 N N . SER A 1 154 ? -1.016 -7.437 15.983 1.00 90.31 154 SER A N 1
ATOM 1216 C CA . SER A 1 154 ? -1.490 -8.599 16.756 1.00 90.31 154 SER A CA 1
ATOM 1217 C C . SER A 1 154 ? -3.015 -8.716 16.880 1.00 90.31 154 SER A C 1
ATOM 1219 O O . SER A 1 154 ? -3.532 -9.748 17.302 1.00 90.31 154 SER A O 1
ATOM 1221 N N . LEU A 1 155 ? -3.752 -7.674 16.483 1.00 86.75 155 LEU A N 1
ATOM 1222 C CA . LEU A 1 155 ? -5.211 -7.670 16.491 1.00 86.75 155 LEU A CA 1
ATOM 1223 C C . LEU A 1 155 ? -5.777 -8.639 15.443 1.00 86.75 155 LEU A C 1
ATOM 1225 O O . LEU A 1 155 ? -6.900 -9.108 15.608 1.00 86.75 155 LEU A O 1
ATOM 1229 N N . PHE A 1 156 ? -4.992 -8.952 14.409 1.00 88.06 156 PHE A N 1
ATOM 1230 C CA . PHE A 1 156 ? -5.333 -9.894 13.347 1.00 88.06 156 PHE A CA 1
ATOM 1231 C C . PHE A 1 156 ? -4.720 -11.288 13.534 1.00 88.06 156 PHE A C 1
ATOM 1233 O O . PHE A 1 156 ? -4.870 -12.131 12.657 1.00 88.06 156 PHE A O 1
ATOM 1240 N N . THR A 1 157 ? -4.012 -11.532 14.640 1.00 79.38 157 THR A N 1
ATOM 1241 C CA . THR A 1 157 ? -3.248 -12.774 14.864 1.00 79.38 157 THR A CA 1
ATOM 1242 C C . THR A 1 157 ? -3.842 -13.657 15.966 1.00 79.38 157 THR A C 1
ATOM 1244 O O . THR A 1 157 ? -3.258 -14.679 16.302 1.00 79.38 157 THR A O 1
ATOM 1247 N N . ARG A 1 158 ? -4.968 -13.264 16.576 1.00 56.56 158 ARG A N 1
ATOM 1248 C CA . ARG A 1 158 ? -5.651 -14.076 17.593 1.00 56.56 158 ARG A CA 1
ATOM 1249 C C . ARG A 1 158 ? -6.781 -14.889 16.965 1.00 56.56 158 ARG A C 1
ATOM 1251 O O . ARG A 1 158 ? -7.762 -14.294 16.520 1.00 56.56 158 ARG A O 1
ATOM 1258 N N . GLU A 1 159 ? -6.607 -16.207 16.990 1.00 48.41 159 GLU A N 1
ATOM 1259 C CA . GLU A 1 159 ? -7.678 -17.214 16.987 1.00 48.41 159 GLU A CA 1
ATOM 1260 C C . GLU A 1 159 ? -8.185 -17.447 18.417 1.00 48.41 159 GLU A C 1
ATOM 1262 O O . GLU A 1 159 ? -7.352 -17.398 19.357 1.00 48.41 159 GLU A O 1
#

Sequence (159 aa):
IIDPSSDSPQTNSDKVVQVRPTDMSIKDYSTYLIKDTIGEQSNTKKPSLQEIVPTENNTLVLDLNASENFTKSTTRQSMLIKAPKIFGKAFADRPELTSITISWYLDLVDVRGNEKVGKVMTITFTRENADTVNWENIDPENIPLVADAYWQHSLFTRE

Secondary structure (DSSP, 8-state):
--------------------GGGS-HHHHHHHHHHHHH-SB-TTSSBSEEEEEEETTTEEEEEEEPPP-SSHHHHHHHHHHHHHHHHHHHHHH-TT--EEEEEEEEEEE-TTS-EEEEEEEEEEEEHHHHTT--TTT--GGGHHHHSSEEEE-GGGS--

Radius of gyration: 21.06 Å; Cα contacts (8 Å, |Δi|>4): 232; chains: 1; bounding box: 54×39×83 Å

pLDDT: mean 86.57, std 17.57, range [32.0, 98.75]

Nearest PDB structures (foldseek):
  9jkp-assembly1_B  TM=5.573E-01  e=2.557E-01  Staphylococcus aureus subsp. aureus NCTC 8325
  4z2b-assembly1_A  TM=5.427E-01  e=1.981E-01  Homo sapiens
  4z0v-assembly1_A  TM=6.361E-01  e=6.244E-01  Homo sapiens
  5cw3-assembly1_D  TM=3.775E-01  e=3.300E-01  Camponotus floridanus
  5cw5-assembly2_D  TM=3.109E-01  e=3.517E-01  Camponotus floridanus

Mean predicted aligned error: 8.14 Å

Foldseek 3Di:
DDDDDDPDDDPPDDPPPPDQLQNDDPVVSLCVLCCVQPRQAAPVRHGQFDDWDDDPQQETETEGEFHDDPDLQVSLLRVLVRVLSSLVCCCVRHVSHQKYKYWYWYFDQDPVRDTDIDTFKMFMAGSVLSVVDPSVPDDSVCRCVSTPDIDGDCSNVDD

Solvent-accessible surfac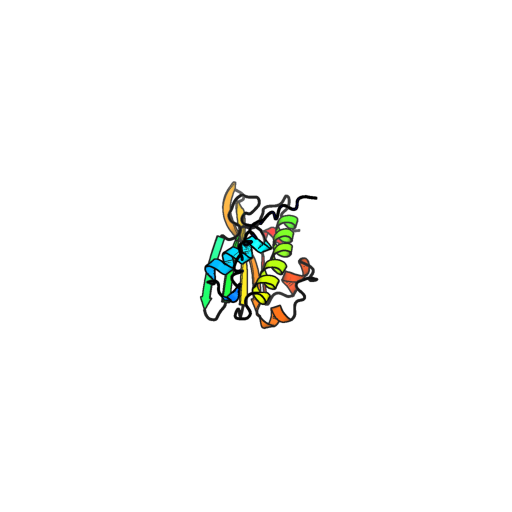e area (backbone atoms only — not comparable to full-atom values): 9399 Å² total; per-residue (Å²): 141,84,88,75,90,75,89,70,82,82,75,80,74,80,79,74,77,79,76,53,62,70,77,44,53,72,69,58,35,52,55,50,50,42,39,77,62,68,36,62,47,23,87,76,74,42,49,20,69,67,47,75,49,84,49,76,84,47,29,44,36,40,34,28,39,52,48,83,50,100,41,61,67,57,27,53,49,53,53,36,59,47,46,42,52,46,52,46,51,48,54,69,53,35,78,74,46,46,30,43,33,44,35,32,27,41,82,40,69,48,101,84,68,52,76,42,82,38,77,43,34,38,43,27,40,39,42,78,61,51,74,74,54,59,53,91,74,60,58,42,85,48,48,70,77,72,37,80,39,64,50,68,40,73,81,73,70,70,132